Protein AF-A0A845XMG7-F1 (afdb_monomer)

Solvent-accessible surface area (backbone atoms only — not comparable to full-atom values): 3937 Å² total; per-residue (Å²): 110,54,52,85,73,50,30,30,46,80,43,76,35,97,51,85,90,40,70,42,77,44,72,30,72,63,21,49,54,51,47,64,62,43,48,63,59,50,50,51,54,49,49,56,50,40,68,75,60,31,68,67,60,45,52,54,50,51,52,56,53,51,56,58,60,74,76,109

Nearest PDB structures (foldseek):
  4fx4-assembly1_B  TM=8.977E-01  e=4.192E-03  Mycobacterium tuberculosis
  5e1w-assembly1_A  TM=8.019E-01  e=1.964E-01  Dehalococcoides mccartyi CBDB1
  4rbr-assembly1_B  TM=6.568E-01  e=4.573E+00  Staphylococcus aureus subsp. aureus CN1
  8vwj-assembly1_S  TM=2.887E-01  e=5.259E+00  Autographa californica multiple nucleopolyhedrovirus

Foldseek 3Di:
DCVVVQQWDWDQDPDNPDIDIDGDPNVVVVVVVVVVVVVVVVVVVCVVCDVVNVVVVVVVVVVVVVVD

pLDDT: mean 94.7, std 6.88, range [50.56, 98.44]

Mean predicted aligned error: 4.63 Å

Structure (mmCIF, N/CA/C/O backbone):
data_AF-A0A845XMG7-F1
#
_entry.id   AF-A0A845XMG7-F1
#
loop_
_atom_site.group_PDB
_atom_site.id
_atom_site.type_symbol
_atom_site.label_atom_id
_atom_site.label_alt_id
_atom_site.label_comp_id
_atom_site.label_asym_id
_atom_site.label_entity_id
_atom_site.label_seq_id
_atom_site.pdbx_PDB_ins_code
_atom_site.Cartn_x
_atom_site.Cartn_y
_atom_site.Cartn_z
_atom_site.occupancy
_atom_site.B_iso_or_equiv
_atom_site.auth_seq_id
_atom_site.auth_comp_id
_atom_site.auth_asym_id
_atom_site.auth_atom_id
_atom_site.pdbx_PDB_model_num
ATOM 1 N N . PRO A 1 1 ? -12.947 6.342 6.440 1.00 92.00 1 PRO A N 1
ATOM 2 C CA . PRO A 1 1 ? -13.532 5.556 5.321 1.00 92.00 1 PRO A CA 1
ATOM 3 C C . PRO A 1 1 ? -13.294 4.048 5.452 1.00 92.00 1 PRO A C 1
ATOM 5 O O . PRO A 1 1 ? -14.261 3.301 5.424 1.00 92.00 1 PRO A O 1
ATOM 8 N N . LEU A 1 2 ? -12.041 3.622 5.661 1.00 96.31 2 LEU A N 1
ATOM 9 C CA . LEU A 1 2 ? -11.654 2.206 5.769 1.00 96.31 2 LEU A CA 1
ATOM 10 C C . LEU A 1 2 ? -12.321 1.470 6.945 1.00 96.31 2 LEU A C 1
ATOM 12 O O . LEU A 1 2 ? -12.840 0.373 6.762 1.00 96.31 2 LEU A O 1
ATOM 16 N N . GLU A 1 3 ? -12.396 2.104 8.120 1.00 96.31 3 GLU A N 1
ATOM 17 C CA . GLU A 1 3 ? -13.090 1.550 9.295 1.00 96.31 3 GLU A CA 1
ATOM 18 C C . GLU A 1 3 ? -14.594 1.371 9.034 1.00 96.31 3 GLU A C 1
ATOM 20 O O . GLU A 1 3 ? -15.144 0.296 9.241 1.00 96.31 3 GLU A O 1
ATOM 25 N N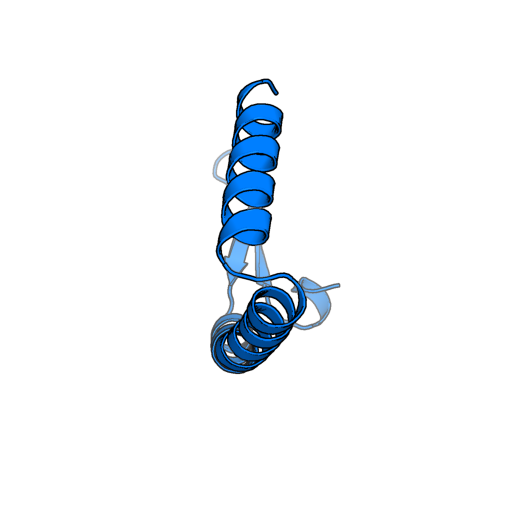 . LYS A 1 4 ? -15.255 2.384 8.451 1.00 97.06 4 LYS A N 1
ATOM 26 C CA . LYS A 1 4 ? -16.677 2.304 8.055 1.00 97.06 4 LYS A CA 1
ATOM 27 C C . LYS A 1 4 ? -16.954 1.203 7.022 1.00 97.06 4 LYS A C 1
ATOM 29 O O . LYS A 1 4 ? -18.072 0.711 6.949 1.00 97.06 4 LYS A O 1
ATOM 34 N N . GLN A 1 5 ? -15.962 0.842 6.209 1.00 96.75 5 GLN A N 1
ATOM 35 C CA . GLN A 1 5 ? -16.053 -0.253 5.236 1.00 96.75 5 GLN A CA 1
ATOM 36 C C . GLN A 1 5 ? -15.716 -1.624 5.853 1.00 96.75 5 GLN A C 1
ATOM 38 O O . GLN A 1 5 ? -15.871 -2.651 5.182 1.00 96.75 5 GLN A O 1
ATOM 43 N N . GLY A 1 6 ? -15.282 -1.650 7.118 1.00 97.50 6 GLY A N 1
ATOM 44 C CA . GLY A 1 6 ? -14.893 -2.850 7.852 1.00 97.50 6 GLY A CA 1
ATOM 45 C C . GLY A 1 6 ? -13.549 -3.429 7.420 1.00 97.50 6 GLY A C 1
ATOM 46 O O . GLY A 1 6 ? -13.337 -4.620 7.611 1.00 97.50 6 GLY A O 1
ATOM 47 N N . LEU A 1 7 ? -12.673 -2.635 6.795 1.00 98.12 7 LEU A N 1
ATOM 48 C CA . LEU A 1 7 ? -11.344 -3.078 6.343 1.00 98.12 7 LEU A CA 1
ATOM 49 C C . LEU A 1 7 ? -10.287 -2.952 7.445 1.00 98.12 7 LEU A C 1
ATOM 51 O O . LEU A 1 7 ? -9.321 -3.706 7.480 1.00 98.12 7 LEU A O 1
ATOM 55 N N . ILE A 1 8 ? -10.483 -2.006 8.357 1.00 98.12 8 ILE A N 1
ATOM 56 C CA . ILE A 1 8 ? -9.651 -1.833 9.545 1.00 98.12 8 ILE A CA 1
ATOM 57 C C . ILE A 1 8 ? -10.545 -1.736 10.772 1.00 98.12 8 ILE A C 1
ATOM 59 O O . ILE A 1 8 ? -11.697 -1.310 10.669 1.00 98.12 8 ILE A O 1
ATOM 63 N N . GLU A 1 9 ? -9.992 -2.081 11.920 1.00 97.44 9 GLU A N 1
ATOM 64 C CA . GLU A 1 9 ? -10.560 -1.777 13.225 1.00 97.44 9 GLU A CA 1
ATOM 65 C C . GLU A 1 9 ? -9.656 -0.790 13.962 1.00 97.44 9 GLU A C 1
ATOM 67 O O . GLU A 1 9 ? -8.431 -0.815 13.806 1.00 97.44 9 GLU A O 1
ATOM 72 N N . ILE A 1 10 ? -10.269 0.104 14.740 1.00 96.19 10 ILE A N 1
ATOM 73 C CA . ILE A 1 10 ? -9.557 1.060 15.583 1.00 96.19 10 ILE A CA 1
ATOM 74 C C . ILE A 1 10 ? -9.945 0.808 17.037 1.00 96.19 10 ILE A C 1
ATOM 76 O O . ILE A 1 10 ? -11.108 0.944 17.415 1.00 96.19 10 ILE A O 1
ATOM 80 N N . THR A 1 11 ? -8.963 0.485 17.875 1.00 94.12 11 THR A N 1
ATOM 81 C CA . THR A 1 11 ? -9.164 0.250 19.310 1.00 94.12 11 THR A CA 1
ATOM 82 C C . THR A 1 11 ? -8.370 1.258 20.150 1.00 94.12 11 THR A C 1
ATOM 84 O O . THR A 1 11 ? -7.387 1.838 19.675 1.00 94.12 11 THR A O 1
ATOM 87 N N . PRO A 1 12 ? -8.795 1.567 21.389 1.00 93.50 12 PRO A N 1
ATOM 88 C CA . PRO A 1 12 ? -7.976 2.356 22.305 1.00 93.50 12 PRO A CA 1
ATOM 89 C C . PRO A 1 12 ? -6.653 1.639 22.596 1.00 93.50 12 PRO A C 1
ATOM 91 O O . PRO A 1 12 ? -6.653 0.433 22.835 1.00 93.50 12 PRO A O 1
ATOM 94 N N . GLY A 1 13 ? -5.544 2.379 22.599 1.00 92.00 13 GLY A N 1
ATOM 95 C CA . GLY A 1 13 ? -4.286 1.846 23.119 1.00 92.00 13 GLY A CA 1
ATOM 96 C C . GLY A 1 13 ? -4.250 1.854 24.650 1.00 92.00 13 GLY A C 1
ATOM 97 O O . GLY A 1 13 ? -5.184 2.319 25.308 1.00 92.00 13 GLY A O 1
ATOM 98 N N . GLU A 1 14 ? -3.153 1.352 25.222 1.00 89.44 14 GLU A N 1
ATOM 99 C CA . GLU A 1 14 ? -2.927 1.361 26.679 1.00 89.44 14 GLU A CA 1
ATOM 100 C C . GLU A 1 14 ? -2.995 2.784 27.263 1.00 89.44 14 GLU A C 1
ATOM 102 O O . GLU A 1 14 ? -3.580 3.007 28.324 1.00 89.44 14 GLU A O 1
ATOM 107 N N . ASP A 1 15 ? -2.474 3.767 26.522 1.00 93.69 15 ASP A N 1
ATOM 108 C CA . ASP A 1 15 ? -2.757 5.185 26.735 1.00 93.69 15 ASP A CA 1
ATOM 109 C C . ASP A 1 15 ? -4.025 5.577 25.956 1.00 93.69 15 ASP A C 1
ATOM 111 O O . ASP A 1 15 ? -4.122 5.398 24.745 1.00 93.69 15 ASP A O 1
ATOM 115 N N . ARG A 1 16 ? -4.998 6.201 26.627 1.00 83.31 16 ARG A N 1
ATOM 116 C CA . ARG A 1 16 ? -6.260 6.655 26.011 1.00 83.31 16 ARG A CA 1
ATOM 117 C C . ARG A 1 16 ? -6.075 7.701 24.904 1.00 83.31 16 ARG A C 1
ATOM 119 O O . ARG A 1 16 ? -7.014 7.944 24.135 1.00 83.31 16 ARG A O 1
ATOM 126 N N . ARG A 1 17 ? -4.899 8.333 24.828 1.00 92.88 17 ARG A N 1
ATOM 127 C CA . ARG A 1 17 ? -4.502 9.250 23.748 1.00 92.88 17 ARG A CA 1
ATOM 128 C C . ARG A 1 17 ? -4.036 8.524 22.493 1.00 92.88 17 ARG A C 1
ATOM 130 O O . ARG A 1 17 ? -4.000 9.142 21.433 1.00 92.88 17 ARG A O 1
ATOM 137 N N . THR A 1 18 ? -3.714 7.238 22.591 1.00 94.50 18 THR A N 1
ATOM 138 C CA . THR A 1 18 ? -3.317 6.431 21.445 1.00 94.50 18 THR A CA 1
ATOM 139 C C . THR A 1 18 ? -4.498 5.629 20.904 1.00 94.50 18 THR A C 1
ATOM 141 O O . THR A 1 18 ? -5.537 5.412 21.547 1.00 94.50 18 THR A O 1
ATOM 144 N N . ARG A 1 19 ? -4.366 5.260 19.636 1.00 94.00 19 ARG A N 1
ATOM 145 C CA . ARG A 1 19 ? -5.296 4.416 18.898 1.00 94.00 19 ARG A CA 1
ATOM 146 C C . ARG A 1 19 ? -4.468 3.335 18.228 1.00 94.00 19 ARG A C 1
ATOM 148 O O . ARG A 1 19 ? -3.464 3.651 17.595 1.00 94.00 19 ARG A O 1
ATOM 155 N N . LEU A 1 20 ? -4.885 2.090 18.382 1.00 95.69 20 LEU A N 1
ATOM 156 C CA . LEU A 1 20 ? -4.330 0.960 17.658 1.00 95.69 20 LEU A CA 1
ATOM 157 C C . LEU A 1 20 ? -5.177 0.745 16.412 1.00 95.69 20 LEU A C 1
ATOM 159 O O . LEU A 1 20 ? -6.403 0.783 16.488 1.00 95.69 20 LEU A O 1
ATOM 163 N N . VAL A 1 21 ? -4.519 0.555 15.273 1.00 96.62 21 VAL A N 1
ATOM 164 C CA . VAL A 1 21 ? -5.178 0.283 13.995 1.00 96.62 21 VAL A CA 1
ATOM 165 C C . VAL A 1 21 ? -4.717 -1.079 13.511 1.00 96.62 21 VAL A C 1
ATOM 167 O O . VAL A 1 21 ? -3.516 -1.308 13.383 1.00 96.62 21 VAL A O 1
ATOM 170 N N . ALA A 1 22 ? -5.665 -1.969 13.237 1.00 97.44 22 ALA A N 1
ATOM 171 C CA . ALA A 1 22 ? -5.393 -3.311 12.736 1.00 97.44 22 ALA A CA 1
ATOM 172 C C . ALA A 1 22 ? -6.246 -3.612 11.500 1.00 97.44 22 ALA A C 1
ATOM 174 O O . ALA A 1 22 ? -7.344 -3.075 11.340 1.00 97.44 22 ALA A O 1
ATOM 175 N N . LEU A 1 23 ? -5.735 -4.471 10.614 1.00 98.12 23 LEU A N 1
ATOM 176 C CA . LEU A 1 23 ? -6.536 -5.042 9.534 1.00 98.12 23 LEU A CA 1
ATOM 177 C C . LEU A 1 23 ? -7.546 -6.025 10.123 1.00 98.12 23 LEU A C 1
ATOM 179 O O . LEU A 1 23 ? -7.197 -6.866 10.948 1.00 98.12 23 LEU A O 1
ATOM 183 N N . THR A 1 24 ? -8.786 -5.957 9.650 1.00 98.25 24 THR A N 1
ATOM 184 C CA . THR A 1 24 ? -9.765 -7.019 9.907 1.00 98.25 24 THR A CA 1
ATOM 185 C C . THR A 1 24 ? -9.507 -8.201 8.965 1.00 98.25 24 THR A C 1
ATOM 187 O O . THR A 1 24 ? -8.762 -8.073 7.992 1.00 98.25 24 THR A O 1
ATOM 190 N N . ALA A 1 25 ? -10.190 -9.334 9.164 1.00 98.31 25 ALA A N 1
ATO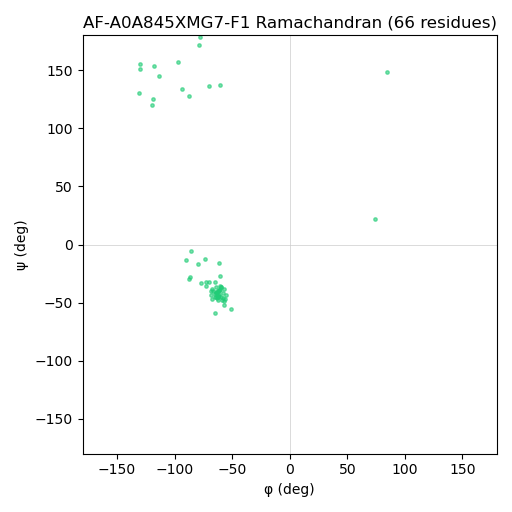M 191 C CA . ALA A 1 25 ? -10.153 -10.443 8.202 1.00 98.31 25 ALA A CA 1
ATOM 192 C C . ALA A 1 25 ? -10.566 -9.998 6.782 1.00 98.31 25 ALA A C 1
ATOM 194 O O . ALA A 1 25 ? -9.873 -10.285 5.810 1.00 98.31 25 ALA A O 1
ATOM 195 N N . LYS A 1 26 ? -11.632 -9.192 6.674 1.00 98.19 26 LYS A N 1
ATOM 196 C CA . LYS A 1 26 ? -12.079 -8.595 5.406 1.00 98.19 26 LYS A CA 1
ATOM 197 C C . LYS A 1 26 ? -11.020 -7.663 4.809 1.00 98.19 26 LYS A C 1
ATOM 199 O O . LYS A 1 26 ? -10.831 -7.636 3.596 1.00 98.19 26 LYS A O 1
ATOM 204 N N . GLY A 1 27 ? -10.344 -6.884 5.652 1.00 98.38 27 GLY A N 1
ATOM 205 C CA . GLY A 1 27 ? -9.225 -6.039 5.244 1.00 98.38 27 GLY A CA 1
ATOM 206 C C . GLY A 1 27 ? -8.062 -6.842 4.683 1.00 98.38 27 GLY A C 1
ATOM 207 O O . GLY A 1 27 ? -7.529 -6.491 3.635 1.00 98.38 27 GLY A O 1
ATOM 208 N N . GLN A 1 28 ? -7.708 -7.940 5.348 1.00 98.44 28 GLN A N 1
ATOM 209 C CA . GLN A 1 28 ? -6.642 -8.834 4.916 1.00 98.44 28 GLN A CA 1
ATOM 210 C C . GLN A 1 28 ? -6.968 -9.498 3.575 1.00 98.44 28 GLN A C 1
ATOM 212 O O . GLN A 1 28 ? -6.126 -9.495 2.682 1.00 98.44 28 GLN A O 1
ATOM 217 N N . GLU A 1 29 ? -8.189 -10.007 3.399 1.00 98.31 29 GLU A N 1
ATOM 218 C CA . GLU A 1 29 ? -8.649 -10.564 2.121 1.00 98.31 29 GLU A CA 1
ATOM 219 C C . GLU A 1 29 ? -8.594 -9.524 0.998 1.00 98.31 29 GLU A C 1
ATOM 221 O O . GLU A 1 29 ? -8.087 -9.801 -0.090 1.00 98.31 29 GLU A O 1
ATOM 226 N N . ASN A 1 30 ? -9.067 -8.303 1.268 1.00 98.00 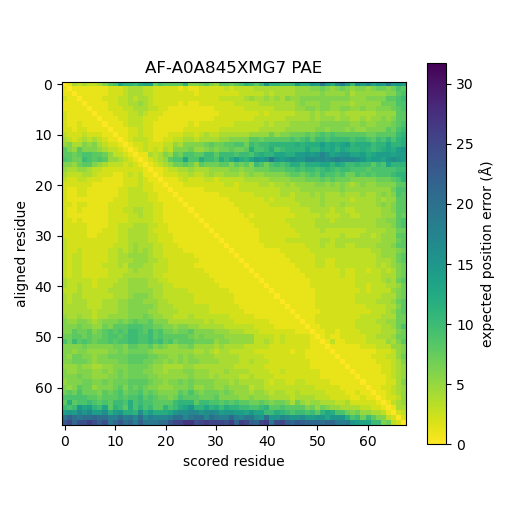30 ASN A N 1
ATOM 227 C CA . ASN A 1 30 ? -9.033 -7.223 0.291 1.00 98.00 30 ASN A CA 1
ATOM 228 C C . ASN A 1 30 ? -7.596 -6.828 -0.077 1.00 98.00 30 ASN A C 1
ATOM 230 O O . ASN A 1 30 ? -7.299 -6.630 -1.252 1.00 98.00 30 ASN A O 1
ATOM 234 N N . LEU A 1 31 ? -6.694 -6.777 0.907 1.00 97.81 31 LEU A N 1
ATOM 235 C CA . LEU A 1 31 ? -5.275 -6.528 0.677 1.00 97.81 31 LEU A CA 1
ATOM 236 C C . LEU A 1 31 ? -4.654 -7.630 -0.190 1.00 97.81 31 LEU A C 1
ATOM 238 O O . LEU A 1 31 ? -3.968 -7.323 -1.160 1.00 97.81 31 LEU A O 1
ATOM 242 N N . THR A 1 32 ? -4.941 -8.901 0.097 1.00 98.31 32 THR A N 1
ATOM 243 C CA . THR A 1 32 ? -4.462 -10.034 -0.708 1.00 98.31 32 THR A CA 1
ATOM 244 C C . THR A 1 32 ? -4.942 -9.956 -2.158 1.00 98.31 32 THR A C 1
ATOM 246 O O . THR A 1 32 ? -4.182 -10.281 -3.064 1.00 98.31 32 THR A O 1
ATOM 249 N N . GLN A 1 33 ? -6.167 -9.484 -2.401 1.00 98.06 33 GLN A N 1
ATOM 250 C CA . GLN A 1 33 ? -6.678 -9.251 -3.756 1.00 98.06 33 GLN A CA 1
ATOM 251 C C . GLN A 1 33 ? -6.041 -8.029 -4.434 1.00 98.06 33 GLN A C 1
ATOM 253 O O . GLN A 1 33 ? -5.879 -8.019 -5.652 1.00 98.06 33 GLN A O 1
ATOM 258 N N . ALA A 1 34 ? -5.685 -7.000 -3.664 1.00 97.94 34 ALA A N 1
ATOM 259 C CA . ALA A 1 34 ? -5.103 -5.768 -4.183 1.00 97.94 34 ALA A CA 1
ATOM 260 C C . ALA A 1 34 ? -3.619 -5.910 -4.556 1.00 97.94 34 ALA A C 1
ATOM 262 O O . ALA A 1 34 ? -3.186 -5.274 -5.515 1.00 97.94 34 ALA A O 1
ATOM 263 N N . ILE A 1 35 ? -2.853 -6.742 -3.837 1.00 98.38 35 ILE A N 1
ATOM 264 C CA . ILE A 1 35 ? -1.416 -6.963 -4.086 1.00 98.38 35 ILE A CA 1
ATOM 265 C C . ILE A 1 35 ? -1.111 -7.294 -5.557 1.00 98.38 35 ILE A C 1
ATOM 267 O O . ILE A 1 35 ? -0.345 -6.542 -6.154 1.00 98.38 35 ILE A O 1
ATOM 271 N N . PRO A 1 36 ? -1.715 -8.316 -6.196 1.00 98.38 36 PRO A N 1
ATOM 272 C CA . PRO A 1 36 ? -1.378 -8.648 -7.582 1.00 98.38 36 PRO A CA 1
ATOM 273 C C . PRO A 1 36 ? -1.749 -7.536 -8.576 1.00 98.38 36 PRO A C 1
ATOM 275 O O . PRO A 1 36 ? -1.046 -7.321 -9.560 1.00 98.38 36 PRO A O 1
ATOM 278 N N . LEU A 1 37 ? -2.827 -6.786 -8.318 1.00 98.44 37 LEU A N 1
ATOM 279 C CA . LEU A 1 37 ? -3.215 -5.640 -9.152 1.00 98.44 37 LEU A CA 1
ATOM 280 C C . LEU A 1 37 ? -2.202 -4.495 -9.033 1.0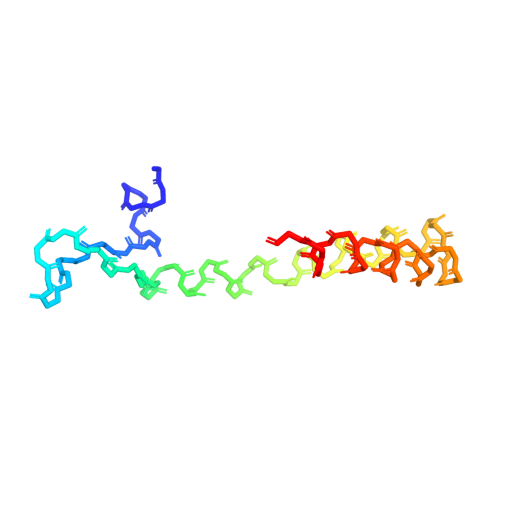0 98.44 37 LEU A C 1
ATOM 282 O O . LEU A 1 37 ? -1.890 -3.821 -10.014 1.00 98.44 37 LEU A O 1
ATOM 286 N N . TRP A 1 38 ? -1.685 -4.280 -7.825 1.00 98.25 38 TRP A N 1
ATOM 287 C CA . TRP A 1 38 ? -0.640 -3.301 -7.568 1.00 98.25 38 TRP A CA 1
ATOM 288 C C . TRP A 1 38 ? 0.693 -3.704 -8.199 1.00 98.25 38 TRP A C 1
ATOM 290 O O . TRP A 1 38 ? 1.341 -2.868 -8.824 1.00 98.25 38 TRP A O 1
ATOM 300 N N . GLU A 1 39 ? 1.079 -4.975 -8.087 1.00 98.19 39 GLU A N 1
ATOM 301 C CA . GLU A 1 39 ? 2.273 -5.517 -8.740 1.00 98.19 39 GLU A CA 1
ATOM 302 C C . GLU A 1 39 ? 2.199 -5.330 -10.255 1.00 98.19 39 GLU A C 1
ATOM 304 O O . GLU A 1 39 ? 3.141 -4.806 -10.842 1.00 98.19 39 GLU A O 1
ATOM 309 N N . GLN A 1 40 ? 1.055 -5.640 -10.877 1.00 98.25 40 GLN A N 1
ATOM 310 C CA . GLN A 1 40 ? 0.844 -5.382 -12.301 1.00 98.25 40 GLN A CA 1
ATOM 311 C C . GLN A 1 40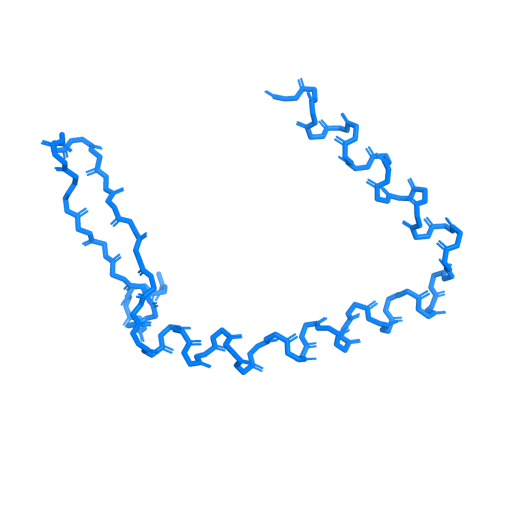 ? 1.035 -3.896 -12.641 1.00 98.25 40 GLN A C 1
ATOM 313 O O . GLN A 1 40 ? 1.765 -3.562 -13.574 1.00 98.25 40 GLN A O 1
ATOM 318 N N . ALA A 1 41 ? 0.415 -2.994 -11.876 1.00 97.75 41 ALA A N 1
ATOM 319 C CA . ALA A 1 41 ? 0.559 -1.559 -12.100 1.00 97.75 41 ALA A CA 1
ATOM 320 C C . ALA A 1 41 ? 2.020 -1.092 -11.951 1.00 97.75 41 ALA A C 1
ATOM 322 O O . ALA A 1 41 ? 2.484 -0.267 -12.740 1.00 97.75 41 ALA A O 1
ATOM 323 N N . GLN A 1 42 ? 2.767 -1.631 -10.980 1.00 96.06 42 GLN A N 1
ATOM 324 C CA . GLN A 1 42 ? 4.198 -1.351 -10.841 1.00 96.06 42 GLN A CA 1
ATOM 325 C C . GLN A 1 42 ? 5.000 -1.871 -12.032 1.00 96.06 42 GLN A C 1
ATOM 327 O O . GLN A 1 42 ? 5.831 -1.133 -12.562 1.00 96.06 42 GLN A O 1
ATOM 332 N N . THR A 1 43 ? 4.747 -3.102 -12.479 1.00 97.38 43 THR A N 1
ATOM 333 C CA . THR A 1 43 ? 5.405 -3.678 -13.656 1.00 97.38 43 THR A CA 1
ATOM 334 C C . THR A 1 43 ? 5.197 -2.792 -14.879 1.00 97.38 43 THR A C 1
ATOM 336 O O . THR A 1 43 ? 6.175 -2.432 -15.528 1.00 97.38 43 THR A O 1
ATOM 339 N N . GLU A 1 44 ? 3.970 -2.335 -15.140 1.00 97.81 44 GLU A N 1
ATOM 340 C CA . GLU A 1 44 ? 3.682 -1.438 -16.266 1.00 97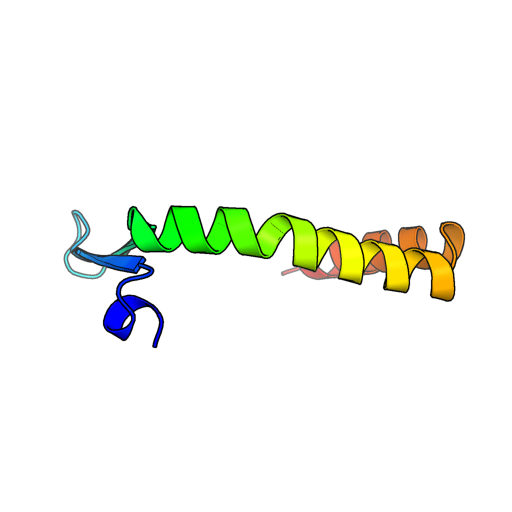.81 44 GLU A CA 1
ATOM 341 C C . GLU A 1 44 ? 4.456 -0.112 -16.189 1.00 97.81 44 GLU A C 1
ATOM 343 O O . GLU A 1 44 ? 4.879 0.429 -17.215 1.00 97.81 44 GLU A O 1
ATOM 348 N N . VAL A 1 45 ? 4.647 0.436 -14.986 1.00 96.25 45 VAL A N 1
ATOM 349 C CA . VAL A 1 45 ? 5.452 1.650 -14.784 1.00 96.25 45 VAL A CA 1
ATOM 350 C C . VAL A 1 45 ? 6.926 1.373 -15.076 1.00 96.25 45 VAL A C 1
ATOM 352 O O . VAL A 1 45 ? 7.555 2.145 -15.801 1.00 96.25 45 VAL A O 1
ATOM 355 N N . ILE A 1 46 ? 7.471 0.273 -14.552 1.00 96.69 46 ILE A N 1
ATOM 356 C CA . ILE A 1 46 ? 8.876 -0.110 -14.742 1.00 96.69 46 ILE A CA 1
ATOM 357 C C . ILE A 1 46 ? 9.168 -0.389 -16.219 1.00 96.69 46 ILE A C 1
ATOM 359 O O . ILE A 1 46 ? 10.198 0.047 -16.727 1.00 96.69 46 ILE A O 1
ATOM 363 N N . GLU A 1 47 ? 8.263 -1.063 -16.927 1.00 97.06 47 GLU A N 1
ATOM 364 C CA . GLU A 1 47 ? 8.403 -1.351 -18.357 1.00 97.06 47 GLU A CA 1
ATOM 365 C C . GLU A 1 47 ? 8.414 -0.076 -19.204 1.00 97.06 47 GLU A C 1
ATOM 367 O O . GLU A 1 47 ? 9.231 0.055 -20.115 1.00 97.06 47 GLU A O 1
ATOM 372 N N . LYS A 1 48 ? 7.545 0.892 -18.888 1.00 96.62 48 LYS A N 1
ATOM 373 C CA . LYS A 1 48 ? 7.466 2.167 -19.620 1.00 96.62 48 LYS A CA 1
ATOM 374 C C . LYS A 1 48 ? 8.644 3.094 -19.325 1.00 96.62 48 LYS A C 1
ATOM 376 O O . LYS A 1 48 ? 9.075 3.828 -20.210 1.00 96.62 48 LYS A O 1
ATOM 381 N N . LEU A 1 49 ? 9.137 3.095 -18.088 1.00 95.62 49 LEU A N 1
ATOM 382 C CA . LEU A 1 49 ? 10.206 3.988 -17.637 1.00 95.62 49 LEU A CA 1
ATOM 383 C C . LEU A 1 49 ? 11.610 3.410 -17.890 1.00 95.62 49 LEU A C 1
ATOM 385 O O . LEU A 1 49 ? 12.568 4.155 -18.095 1.00 95.62 49 LEU A O 1
ATOM 389 N N . GLY A 1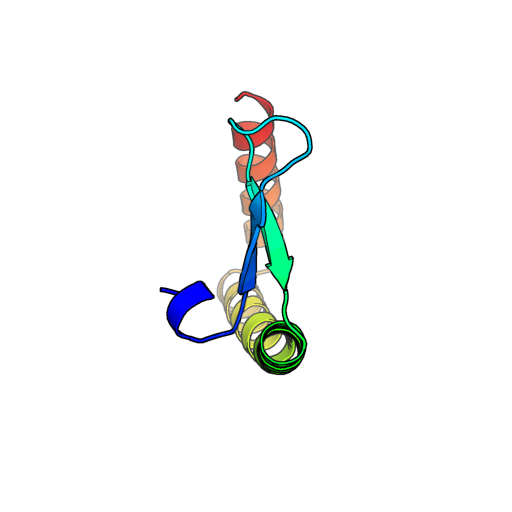 50 ? 11.727 2.083 -17.883 1.00 96.56 50 GLY A N 1
ATOM 390 C CA . GLY A 1 50 ? 12.986 1.354 -17.907 1.00 96.56 50 GLY A CA 1
ATOM 391 C C . GLY A 1 50 ? 13.603 1.183 -16.515 1.00 96.56 50 GLY A C 1
ATOM 392 O O . GLY A 1 50 ? 13.498 2.042 -15.638 1.00 96.56 50 GLY A O 1
ATOM 393 N N . VAL A 1 51 ? 14.314 0.066 -16.331 1.00 92.62 51 VAL A N 1
ATOM 394 C CA . VAL A 1 51 ? 14.881 -0.350 -15.034 1.00 92.62 51 VAL A CA 1
ATOM 395 C C . VAL A 1 51 ? 15.897 0.658 -14.479 1.00 92.62 51 VAL A C 1
ATOM 397 O O . VAL A 1 51 ? 15.903 0.920 -13.280 1.00 92.62 51 VAL A O 1
ATOM 400 N N . GLY A 1 52 ? 16.739 1.249 -15.335 1.00 95.44 52 GLY A N 1
ATOM 401 C CA . GLY A 1 52 ? 17.766 2.214 -14.917 1.00 95.44 52 GLY A CA 1
ATOM 402 C C . GLY A 1 52 ? 17.178 3.506 -14.331 1.00 95.44 52 GLY A C 1
ATOM 403 O O . GLY A 1 52 ? 17.444 3.813 -13.167 1.00 95.44 52 GLY A O 1
ATOM 404 N N . PRO A 1 53 ? 16.348 4.250 -15.089 1.00 95.44 53 PRO A N 1
ATOM 405 C CA . PRO A 1 53 ? 15.686 5.447 -14.574 1.00 95.44 53 PRO A CA 1
ATOM 406 C C . PRO A 1 53 ? 14.766 5.165 -13.376 1.00 95.44 53 PRO A C 1
ATOM 408 O O . PRO A 1 53 ? 14.722 5.968 -12.447 1.00 95.44 53 PRO A O 1
ATOM 411 N N . TRP A 1 54 ? 14.085 4.012 -13.352 1.00 96.06 54 TRP A N 1
ATOM 412 C CA . TRP A 1 54 ? 13.296 3.566 -12.198 1.00 96.06 54 TRP A CA 1
ATOM 413 C C . TRP A 1 54 ? 14.140 3.432 -10.924 1.00 96.06 54 TRP A C 1
ATOM 415 O O . TRP A 1 54 ? 13.769 3.964 -9.878 1.00 96.06 54 TRP A O 1
ATOM 425 N N . HIS A 1 55 ? 15.297 2.770 -11.013 1.00 95.31 55 HIS A N 1
ATOM 426 C CA . HIS A 1 55 ? 16.188 2.589 -9.869 1.00 95.31 55 HIS A CA 1
ATOM 427 C C . HIS A 1 55 ? 16.702 3.931 -9.332 1.00 95.31 55 HIS A C 1
ATOM 429 O O . HIS A 1 55 ? 16.650 4.171 -8.129 1.00 95.31 55 HIS A O 1
ATOM 435 N N . ASN A 1 56 ? 17.119 4.840 -10.223 1.00 96.12 56 ASN A N 1
ATOM 436 C CA . ASN A 1 56 ? 17.588 6.166 -9.818 1.00 96.12 56 ASN A CA 1
ATOM 437 C C . ASN A 1 56 ? 16.482 7.009 -9.161 1.00 96.12 56 ASN A C 1
ATOM 439 O O . ASN A 1 56 ? 16.742 7.744 -8.209 1.00 96.12 56 ASN A O 1
ATOM 443 N N . LEU A 1 57 ? 15.241 6.898 -9.644 1.00 94.44 57 LEU A N 1
ATOM 444 C CA . LEU A 1 57 ? 14.099 7.570 -9.030 1.00 94.44 57 LEU A CA 1
ATOM 445 C C . LEU A 1 57 ? 13.860 7.070 -7.598 1.00 94.44 57 LEU A C 1
ATOM 447 O O . LEU A 1 57 ? 13.698 7.886 -6.692 1.00 94.44 57 LEU A O 1
ATOM 451 N N . LEU A 1 58 ? 13.856 5.751 -7.384 1.00 94.00 58 LEU A N 1
ATOM 452 C CA . LEU A 1 58 ? 13.658 5.168 -6.054 1.00 94.00 58 LEU A CA 1
ATOM 453 C C . LEU A 1 58 ? 14.776 5.540 -5.076 1.00 94.00 58 LEU A C 1
ATOM 455 O O . LEU A 1 58 ? 14.486 5.863 -3.924 1.00 94.00 58 LEU A O 1
ATOM 459 N N . GLU A 1 59 ? 16.028 5.539 -5.530 1.00 95.12 59 GLU A N 1
ATOM 460 C CA . GLU A 1 59 ? 17.182 5.975 -4.738 1.00 95.12 59 GLU A CA 1
ATOM 461 C C . GLU A 1 59 ? 16.992 7.422 -4.252 1.00 95.12 59 GLU A C 1
ATOM 463 O O . GLU A 1 59 ? 16.977 7.682 -3.049 1.00 95.12 59 GLU A O 1
ATOM 468 N N . ARG A 1 60 ? 16.685 8.347 -5.172 1.00 95.25 60 ARG A N 1
ATOM 469 C CA . ARG A 1 60 ? 16.437 9.767 -4.857 1.00 95.25 60 ARG A CA 1
ATOM 470 C C . ARG A 1 60 ? 15.255 9.992 -3.908 1.00 95.25 60 ARG A C 1
ATOM 472 O O . ARG A 1 60 ? 15.303 10.871 -3.044 1.00 95.25 60 ARG A O 1
ATOM 479 N N . LEU A 1 61 ? 14.169 9.232 -4.070 1.00 94.75 61 LEU A N 1
ATOM 480 C CA . LEU A 1 61 ? 13.013 9.312 -3.170 1.00 94.75 61 LEU A CA 1
ATOM 481 C C . LEU A 1 61 ? 13.370 8.814 -1.764 1.00 94.75 61 LEU A C 1
ATOM 483 O O . LEU A 1 61 ? 12.970 9.432 -0.777 1.00 94.75 61 LEU A O 1
ATOM 487 N N . THR A 1 62 ? 14.162 7.745 -1.673 1.00 94.12 62 THR A N 1
ATOM 488 C CA . THR A 1 62 ? 14.617 7.172 -0.397 1.00 94.12 62 THR A CA 1
ATOM 489 C C . THR A 1 62 ? 15.513 8.147 0.366 1.00 94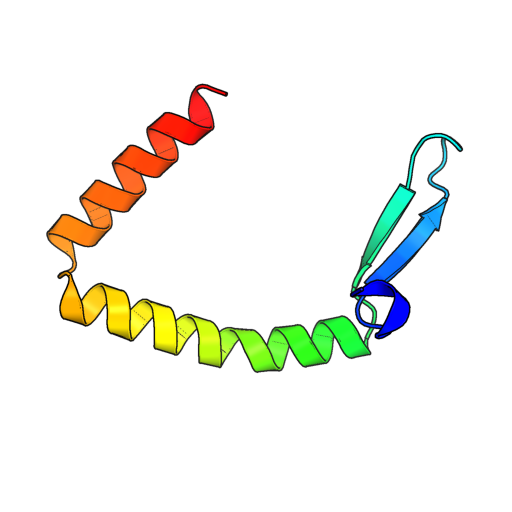.12 62 THR A C 1
ATOM 491 O O . THR A 1 62 ? 15.330 8.340 1.571 1.00 94.12 62 THR A O 1
ATOM 494 N N . GLU A 1 63 ? 16.428 8.822 -0.333 1.00 93.62 63 GLU A N 1
ATOM 495 C CA . GLU A 1 63 ? 17.264 9.884 0.242 1.00 93.62 63 GLU A CA 1
ATOM 496 C C . GLU A 1 63 ? 16.415 11.020 0.826 1.00 93.62 63 GLU A C 1
ATOM 498 O O . GLU A 1 63 ? 16.681 11.488 1.929 1.00 93.62 63 GLU A O 1
ATOM 503 N N . THR A 1 64 ? 15.350 11.427 0.129 1.00 93.56 64 THR A N 1
ATOM 504 C CA . THR A 1 64 ? 14.480 12.532 0.566 1.00 93.56 64 THR A CA 1
ATOM 505 C C . THR A 1 64 ? 13.673 12.176 1.818 1.00 93.56 64 THR A C 1
ATOM 507 O O . THR A 1 64 ? 13.527 13.009 2.709 1.00 93.56 64 THR A O 1
ATOM 510 N N . VAL A 1 65 ? 13.162 10.943 1.914 1.00 90.75 65 VAL A N 1
ATOM 511 C CA . VAL A 1 65 ? 12.401 10.480 3.090 1.00 90.75 65 VAL A CA 1
ATOM 512 C C . VAL A 1 65 ? 13.301 10.313 4.315 1.00 90.75 65 VAL A C 1
ATOM 514 O O . VAL A 1 65 ? 12.858 10.572 5.425 1.00 90.75 65 VAL A O 1
ATOM 517 N N . SER A 1 66 ? 14.568 9.937 4.123 1.00 82.75 66 SER A N 1
ATOM 518 C CA . SER A 1 66 ? 15.523 9.727 5.224 1.00 82.75 66 SER A CA 1
ATOM 519 C C . SER A 1 66 ? 16.020 11.025 5.878 1.00 82.75 66 SER A C 1
ATOM 521 O O . SER A 1 66 ? 16.668 10.974 6.920 1.00 82.75 66 SER A O 1
ATOM 523 N N . ILE A 1 67 ? 15.761 12.180 5.256 1.00 70.69 67 ILE A N 1
ATOM 524 C CA . ILE A 1 67 ? 16.147 13.508 5.762 1.00 70.69 67 ILE A CA 1
ATOM 525 C C . ILE A 1 67 ? 15.044 14.119 6.658 1.00 70.69 67 ILE A C 1
ATOM 527 O O . ILE A 1 67 ? 15.307 15.096 7.362 1.00 70.69 67 ILE A O 1
ATOM 531 N N . ALA A 1 68 ? 13.833 13.551 6.652 1.00 50.56 68 ALA A N 1
ATOM 532 C CA . ALA A 1 68 ? 12.689 13.976 7.467 1.00 50.56 68 ALA A CA 1
ATOM 533 C C . ALA A 1 68 ? 12.584 13.182 8.779 1.00 50.56 68 ALA A C 1
ATOM 535 O O . ALA A 1 68 ? 12.172 13.799 9.788 1.00 50.56 68 ALA A O 1
#

Se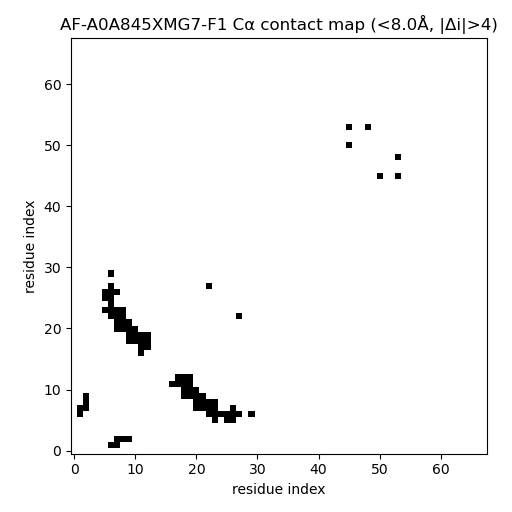quence (68 aa):
PLEKQGLIEITPGEDRRTRLVALTAKGQENLTQAIPLWEQAQTEVIEKLGVGPWHNLLERLTETVSIA

Secondary structure (DSSP, 8-state):
-TTTTTSEEEEE-SSTT-EEEEE-HHHHHHHHHHHHHHHHHHHHHHHHH-HHHHHHHHHHHHHHHTT-

Radius of gyration: 17.62 Å; Cα contacts (8 Å, |Δi|>4): 42; chains: 1; bounding box: 34×24×46 Å